Protein AF-A0A2E6J9Y3-F1 (afdb_monomer)

Foldseek 3Di:
DDPPPPPQAEADDPVNLLPDAFDQDPVRDGAWDWADGGPDPQWTWIQHNVRWTWIWHQDDDPPGGDIDTPGTDPPPDDD

Nearest PDB structures (foldseek):
  3jtz-assembly1_A  TM=8.718E-01  e=2.173E-03  Yersinia pestis
  3rmp-assembly1_C  TM=8.473E-01  e=4.196E-03  Yersinia pestis
  3ju0-assembly1_A  TM=8.590E-01  e=1.308E-02  Pectobacterium atrosepticum

pLDDT: mean 83.17, std 15.45, range [36.22, 94.62]

Mean predicted aligned error: 7.48 Å

Sequence (79 aa):
MVELMPKVIKPLTELQVRNLKPRVMPDGTLKMNKVLVGNCPNLYTYVKPSGTKSCVLRPKLFDTRPEMVLGSYATNAVK

Structure (mmCIF, N/CA/C/O backbone):
data_AF-A0A2E6J9Y3-F1
#
_entry.id   AF-A0A2E6J9Y3-F1
#
loop_
_atom_site.group_PDB
_atom_site.id
_atom_site.type_symbol
_atom_site.label_atom_id
_atom_site.label_alt_id
_atom_site.label_comp_id
_atom_site.label_asym_id
_atom_site.label_entity_id
_atom_site.label_seq_id
_atom_site.pdbx_PDB_ins_code
_atom_site.Cartn_x
_atom_site.Cartn_y
_atom_site.Cartn_z
_atom_site.occupancy
_atom_site.B_iso_or_equiv
_atom_site.auth_seq_id
_atom_site.auth_comp_id
_atom_site.auth_asym_id
_atom_site.auth_atom_id
_atom_site.pdbx_PDB_model_num
ATOM 1 N N . MET A 1 1 ? 28.759 -16.616 1.546 1.00 41.72 1 MET A N 1
ATOM 2 C CA . MET A 1 1 ? 27.892 -15.561 0.975 1.00 41.72 1 MET A CA 1
ATOM 3 C C . MET A 1 1 ? 26.459 -15.959 1.277 1.00 41.72 1 MET A C 1
ATOM 5 O O . MET A 1 1 ? 26.081 -17.056 0.900 1.00 41.72 1 MET A O 1
ATOM 9 N N . VAL A 1 2 ? 25.702 -15.162 2.035 1.00 47.72 2 VAL A N 1
ATOM 10 C CA . VAL A 1 2 ? 24.280 -15.456 2.278 1.00 47.72 2 VAL A CA 1
ATOM 11 C C . VAL A 1 2 ? 23.508 -14.910 1.083 1.00 47.72 2 VAL A C 1
ATOM 13 O O . VAL A 1 2 ? 23.399 -13.694 0.931 1.00 47.72 2 VAL A O 1
ATOM 16 N N . GLU A 1 3 ? 23.030 -15.791 0.206 1.00 48.09 3 GLU A N 1
ATOM 17 C CA . GLU A 1 3 ? 22.068 -15.409 -0.827 1.00 48.09 3 GLU A CA 1
ATOM 18 C C . GLU A 1 3 ? 20.792 -14.910 -0.142 1.00 48.09 3 GLU A C 1
ATOM 20 O O . GLU A 1 3 ? 20.051 -15.662 0.492 1.00 48.09 3 GLU A O 1
ATOM 25 N N . LEU A 1 4 ? 20.545 -13.603 -0.239 1.00 55.47 4 LEU A N 1
ATOM 26 C CA . LEU A 1 4 ? 19.272 -13.002 0.134 1.00 55.47 4 LEU A CA 1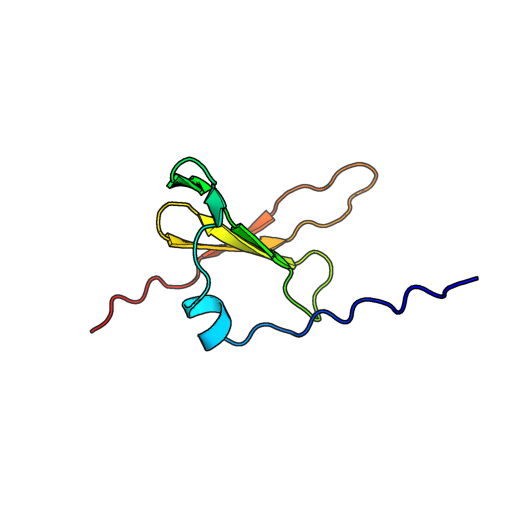
ATOM 27 C C . LEU A 1 4 ? 18.221 -13.503 -0.855 1.00 55.47 4 LEU A C 1
ATOM 29 O O . LEU A 1 4 ? 18.094 -12.964 -1.954 1.00 55.47 4 LEU A O 1
ATOM 33 N N . MET A 1 5 ? 17.476 -14.540 -0.466 1.00 49.31 5 MET A N 1
ATOM 34 C CA . MET A 1 5 ? 16.345 -15.021 -1.252 1.00 49.31 5 MET A CA 1
ATOM 35 C C . MET A 1 5 ? 15.435 -13.843 -1.634 1.00 49.31 5 MET A C 1
ATOM 37 O O . MET A 1 5 ? 15.111 -13.014 -0.770 1.00 49.31 5 MET A O 1
ATOM 41 N N . PRO A 1 6 ? 15.014 -13.742 -2.908 1.00 60.50 6 PRO A N 1
ATOM 42 C CA . PRO A 1 6 ? 14.135 -12.672 -3.338 1.00 60.50 6 PRO A CA 1
ATOM 43 C C . PRO A 1 6 ? 12.862 -12.729 -2.497 1.00 60.50 6 PRO A C 1
ATOM 45 O O . PRO A 1 6 ? 12.180 -13.751 -2.436 1.00 60.50 6 PRO A O 1
ATOM 48 N N . LYS A 1 7 ? 12.551 -11.627 -1.805 1.00 64.06 7 LYS A N 1
ATOM 49 C CA . LYS A 1 7 ? 11.318 -11.513 -1.024 1.00 64.06 7 LYS A CA 1
ATOM 50 C C . LYS A 1 7 ? 10.143 -11.609 -1.991 1.00 64.06 7 LYS A C 1
ATOM 52 O O . LYS A 1 7 ? 9.800 -10.630 -2.649 1.00 64.06 7 LYS A O 1
ATOM 57 N N . VAL A 1 8 ? 9.536 -12.790 -2.080 1.00 66.62 8 VAL A N 1
ATOM 58 C CA . VAL A 1 8 ? 8.307 -12.997 -2.844 1.00 66.62 8 VAL A CA 1
ATOM 59 C C . VAL A 1 8 ? 7.185 -12.299 -2.090 1.00 66.62 8 VAL A C 1
ATOM 61 O O . VAL A 1 8 ? 6.683 -12.781 -1.074 1.00 66.62 8 VAL A O 1
ATOM 64 N N . ILE A 1 9 ? 6.821 -11.114 -2.562 1.00 73.06 9 ILE A N 1
ATOM 65 C CA . ILE A 1 9 ? 5.691 -10.373 -2.018 1.00 73.06 9 ILE A CA 1
ATOM 66 C C . ILE A 1 9 ? 4.442 -10.989 -2.624 1.00 73.06 9 ILE A C 1
ATOM 68 O O . ILE A 1 9 ? 4.278 -11.001 -3.842 1.00 73.06 9 ILE A O 1
ATOM 72 N N . LYS A 1 10 ? 3.582 -11.537 -1.766 1.00 79.12 10 LYS A N 1
ATOM 73 C CA . LYS A 1 10 ? 2.322 -12.151 -2.186 1.00 79.12 10 LYS A CA 1
ATOM 74 C C . LYS A 1 10 ? 1.341 -11.074 -2.669 1.00 79.12 10 LYS A C 1
ATOM 76 O O . LYS A 1 10 ? 1.346 -9.966 -2.121 1.00 79.12 10 LYS A O 1
ATOM 81 N N . PRO A 1 11 ? 0.507 -11.365 -3.683 1.00 84.88 11 PRO A N 1
ATOM 82 C CA . PRO A 1 11 ? -0.575 -10.467 -4.068 1.00 84.88 11 PRO A CA 1
ATOM 83 C C . PRO A 1 11 ? -1.512 -10.243 -2.876 1.00 84.88 11 PRO A C 1
ATOM 85 O O . PRO A 1 11 ? -1.706 -11.137 -2.048 1.00 84.88 11 PRO A O 1
ATOM 88 N N . LEU A 1 12 ? -2.076 -9.040 -2.778 1.00 85.38 12 LEU A 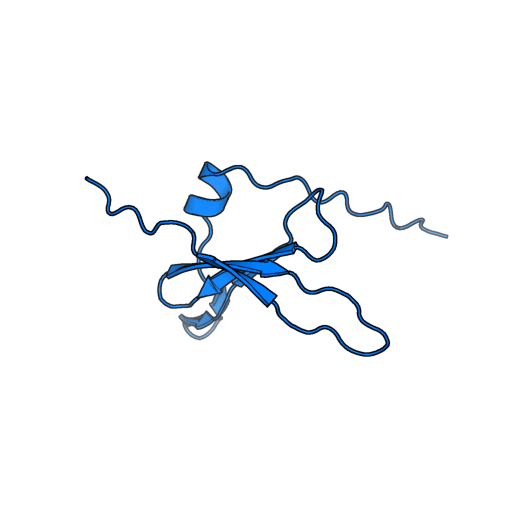N 1
ATOM 89 C CA . LEU A 1 12 ? -3.058 -8.726 -1.746 1.00 85.38 12 LEU A CA 1
ATOM 90 C C . LEU A 1 12 ? -4.447 -9.157 -2.214 1.00 85.38 12 LEU A C 1
ATOM 92 O O . LEU A 1 12 ? -4.867 -8.825 -3.319 1.00 85.38 12 LEU A O 1
ATOM 96 N N . THR A 1 13 ? -5.170 -9.853 -1.347 1.00 87.56 13 THR A N 1
ATOM 97 C CA . THR A 1 13 ? -6.606 -10.100 -1.522 1.00 87.56 13 THR A CA 1
ATOM 98 C C . THR A 1 13 ? -7.410 -8.851 -1.164 1.00 87.56 13 THR A C 1
ATOM 100 O O . THR A 1 13 ? -6.957 -8.005 -0.389 1.00 87.56 13 THR A O 1
ATOM 103 N N . GLU A 1 14 ? -8.638 -8.747 -1.665 1.00 85.81 14 GLU A N 1
ATOM 104 C CA . GLU A 1 14 ? -9.528 -7.624 -1.349 1.00 85.81 14 GLU A CA 1
ATOM 105 C C . GLU A 1 14 ? -9.788 -7.489 0.162 1.00 85.81 14 GLU A C 1
ATOM 107 O O . GLU A 1 14 ? -9.728 -6.389 0.713 1.00 85.81 14 GLU A O 1
ATOM 112 N N . LEU A 1 15 ? -9.971 -8.613 0.867 1.00 87.94 15 LEU A N 1
ATOM 113 C CA . LEU A 1 15 ? -10.138 -8.628 2.322 1.00 87.94 15 LEU A CA 1
ATOM 114 C C . LEU A 1 15 ? -8.897 -8.084 3.045 1.00 87.94 15 LEU A C 1
ATOM 116 O O . LEU A 1 15 ? -9.015 -7.300 3.989 1.00 87.94 15 LEU A O 1
ATOM 120 N N . GLN A 1 16 ? -7.698 -8.458 2.588 1.00 89.81 16 GLN A N 1
ATOM 121 C CA . GLN A 1 16 ? -6.452 -7.918 3.133 1.00 89.81 16 GLN A CA 1
ATOM 122 C C . GLN A 1 16 ? -6.354 -6.414 2.889 1.00 89.81 16 GLN A C 1
ATOM 124 O O . GLN A 1 16 ? -6.056 -5.680 3.830 1.00 89.81 16 GLN A O 1
ATOM 129 N N . VAL A 1 17 ? -6.670 -5.944 1.676 1.00 89.19 17 VAL A N 1
ATOM 130 C CA . VAL A 1 17 ? -6.710 -4.511 1.356 1.00 89.19 17 VAL A CA 1
ATOM 131 C C . VAL A 1 17 ? -7.694 -3.781 2.268 1.00 89.19 17 VAL A C 1
ATOM 133 O O . VAL A 1 17 ? -7.329 -2.757 2.849 1.00 89.19 17 VAL A O 1
ATOM 136 N N . ARG A 1 18 ? -8.905 -4.314 2.471 1.00 87.38 18 ARG A N 1
ATOM 137 C CA . ARG A 1 18 ? -9.935 -3.737 3.352 1.00 87.38 18 ARG A CA 1
ATOM 138 C C . ARG A 1 18 ? -9.464 -3.620 4.801 1.00 87.38 18 ARG A C 1
ATOM 140 O O . ARG A 1 18 ? -9.719 -2.597 5.434 1.00 87.38 18 ARG A O 1
ATOM 147 N N . ASN A 1 19 ? -8.679 -4.578 5.281 1.00 90.69 19 ASN A N 1
ATOM 148 C CA . ASN A 1 19 ? -8.166 -4.599 6.652 1.00 90.69 19 ASN A CA 1
ATOM 149 C C . ASN A 1 19 ? -6.890 -3.769 6.879 1.00 90.69 19 ASN A C 1
ATOM 151 O O . ASN A 1 19 ? -6.497 -3.578 8.030 1.00 90.69 19 ASN A O 1
ATOM 155 N N . LEU A 1 20 ? -6.247 -3.238 5.829 1.00 91.38 20 LEU A N 1
ATOM 156 C CA . LEU A 1 20 ? -5.069 -2.378 5.999 1.00 91.38 20 LEU A CA 1
ATOM 157 C C . LEU A 1 20 ? -5.393 -1.120 6.819 1.00 91.38 20 LEU A C 1
ATOM 159 O O . LEU A 1 20 ? -6.368 -0.422 6.543 1.00 91.38 20 LEU A O 1
ATOM 163 N N . LYS A 1 21 ? -4.536 -0.777 7.776 1.00 92.06 21 LYS A N 1
ATOM 164 C CA . LYS A 1 21 ? -4.693 0.416 8.618 1.00 92.06 21 LYS A CA 1
ATOM 165 C C . LYS A 1 21 ? -3.591 1.443 8.334 1.00 92.06 21 LYS A C 1
ATOM 167 O O . LYS A 1 21 ? -2.524 1.059 7.833 1.00 92.06 21 LYS A O 1
ATOM 172 N N . PRO A 1 22 ? -3.824 2.733 8.639 1.00 93.88 22 PRO A N 1
ATOM 173 C CA . PRO A 1 22 ? -2.751 3.718 8.686 1.00 93.88 22 PRO A CA 1
ATOM 174 C C . PRO A 1 22 ? -1.666 3.273 9.672 1.00 93.88 22 PRO A C 1
ATOM 176 O O . PRO A 1 22 ? -1.920 2.491 10.592 1.00 93.88 22 PRO A O 1
ATOM 179 N N . ARG A 1 23 ? -0.439 3.756 9.482 1.00 93.75 23 ARG A N 1
ATOM 180 C CA . ARG A 1 23 ? 0.677 3.404 10.359 1.00 93.75 23 ARG A CA 1
ATOM 181 C C . ARG A 1 23 ? 0.594 4.254 11.624 1.00 93.75 23 ARG A C 1
ATOM 183 O O . ARG A 1 23 ? 0.669 5.476 11.528 1.00 93.75 23 ARG A O 1
ATOM 190 N N . VAL A 1 24 ? 0.475 3.607 12.778 1.00 94.12 24 VAL A N 1
ATOM 191 C CA . VAL A 1 24 ? 0.521 4.271 14.088 1.00 94.12 24 VAL A CA 1
ATOM 192 C C . VAL A 1 24 ? 1.985 4.512 14.460 1.00 94.12 24 VAL A C 1
ATOM 194 O O . VAL A 1 24 ? 2.807 3.595 14.391 1.00 94.12 24 VAL A O 1
ATOM 197 N N . MET A 1 25 ? 2.329 5.755 14.768 1.00 93.25 25 MET A N 1
ATOM 198 C CA . MET A 1 25 ? 3.645 6.155 15.270 1.00 93.25 25 MET A CA 1
ATOM 199 C C . MET A 1 25 ? 3.714 5.995 16.803 1.00 93.25 25 MET A C 1
ATOM 201 O O . MET A 1 25 ? 2.669 5.912 17.448 1.00 93.25 25 MET A O 1
ATOM 205 N N . PRO A 1 26 ? 4.916 5.975 17.413 1.00 93.06 26 PRO A N 1
ATOM 206 C CA . PRO A 1 26 ? 5.064 5.876 18.871 1.00 93.06 26 PRO A CA 1
ATOM 207 C C . PRO A 1 26 ? 4.396 7.014 19.659 1.00 93.06 26 PRO A C 1
ATOM 209 O O . PRO A 1 26 ? 4.032 6.825 20.811 1.00 93.06 26 PRO A O 1
ATOM 212 N N . ASP A 1 27 ? 4.215 8.177 19.032 1.00 93.62 27 ASP A N 1
ATOM 213 C CA . ASP A 1 27 ? 3.541 9.360 19.584 1.00 93.62 27 ASP A CA 1
ATOM 214 C C . ASP A 1 27 ? 2.004 9.319 19.438 1.00 93.62 27 ASP A C 1
ATOM 216 O O . ASP A 1 27 ? 1.319 10.281 19.774 1.00 93.62 27 ASP A O 1
ATOM 220 N N . GLY A 1 28 ? 1.447 8.227 18.901 1.00 90.81 28 GLY A N 1
ATOM 221 C CA . GLY A 1 28 ? 0.014 8.071 18.641 1.00 90.81 28 GLY A CA 1
ATOM 222 C C . GLY A 1 28 ? -0.472 8.703 17.332 1.00 90.81 28 GLY A C 1
ATOM 223 O O . GLY A 1 28 ? -1.637 8.528 16.970 1.00 90.81 28 GLY A O 1
ATOM 224 N N . THR A 1 29 ? 0.388 9.389 16.571 1.00 93.69 29 THR A N 1
ATOM 225 C CA . THR A 1 29 ? -0.009 9.993 15.293 1.00 93.69 29 THR A CA 1
ATOM 226 C C . THR A 1 29 ? -0.196 8.942 14.196 1.00 93.69 29 THR A C 1
ATOM 228 O O . THR A 1 29 ? 0.525 7.941 14.109 1.00 93.69 29 THR A O 1
ATOM 231 N N . LEU A 1 30 ? -1.176 9.170 13.316 1.00 92.56 30 LEU A N 1
ATOM 232 C CA . LEU A 1 30 ? -1.416 8.325 12.147 1.00 92.56 30 LEU A CA 1
ATOM 233 C C . LEU A 1 30 ? -0.653 8.867 10.938 1.00 92.56 30 LEU A C 1
ATOM 235 O O . LEU A 1 30 ? -0.884 9.989 10.489 1.00 92.56 30 LEU A O 1
ATOM 239 N N . LYS A 1 31 ? 0.217 8.039 10.357 1.00 94.38 31 LYS A N 1
ATOM 240 C CA . LYS A 1 31 ? 0.907 8.326 9.094 1.00 94.38 31 LYS A CA 1
ATOM 241 C C . LYS A 1 31 ? 0.439 7.405 7.979 1.00 94.38 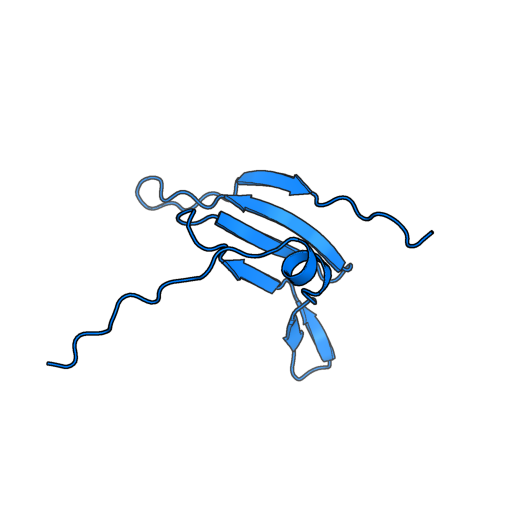31 LYS A C 1
ATOM 243 O O . LYS A 1 31 ? -0.111 6.324 8.201 1.00 94.38 31 LYS A O 1
ATOM 248 N N . MET A 1 32 ? 0.687 7.846 6.749 1.00 93.56 32 MET A N 1
ATOM 249 C CA . MET A 1 32 ? 0.367 7.063 5.565 1.00 93.56 32 MET A CA 1
ATOM 250 C C . MET A 1 32 ? 1.110 5.722 5.584 1.00 93.56 32 MET A C 1
ATOM 252 O O . MET A 1 32 ? 2.331 5.674 5.748 1.00 93.56 32 MET A O 1
ATOM 256 N N . ASN A 1 33 ? 0.369 4.637 5.385 1.00 94.19 33 ASN A N 1
ATOM 257 C CA . ASN A 1 33 ? 0.927 3.301 5.233 1.00 94.19 33 ASN A CA 1
ATOM 258 C C . ASN A 1 33 ? 1.048 2.970 3.740 1.00 94.19 33 ASN A C 1
ATOM 260 O O . ASN A 1 33 ? 0.052 3.012 3.022 1.00 94.19 33 ASN A O 1
ATOM 264 N N . LYS A 1 34 ? 2.262 2.669 3.269 1.00 93.56 34 LYS A N 1
ATOM 265 C CA . LYS A 1 34 ? 2.544 2.310 1.872 1.00 93.56 34 LYS A CA 1
ATOM 266 C C . LYS A 1 34 ? 2.807 0.807 1.800 1.00 93.56 34 LYS A C 1
ATOM 268 O O . LYS A 1 34 ? 3.896 0.360 2.153 1.00 93.56 34 LYS A O 1
ATOM 273 N N . VAL A 1 35 ? 1.826 0.034 1.347 1.00 91.88 35 VAL A N 1
ATOM 274 C CA . VAL A 1 35 ? 1.912 -1.432 1.285 1.00 91.88 35 VAL A CA 1
ATOM 275 C C . VAL A 1 35 ? 2.205 -1.858 -0.146 1.00 91.88 35 VAL A C 1
ATOM 277 O O . VAL A 1 35 ? 1.441 -1.528 -1.046 1.00 91.88 35 VAL A O 1
ATOM 280 N N . LEU A 1 36 ? 3.313 -2.562 -0.368 1.00 89.31 36 LEU A N 1
ATOM 281 C CA . LEU A 1 36 ? 3.674 -3.078 -1.690 1.00 89.31 36 LEU A CA 1
ATOM 282 C C . LEU A 1 36 ? 2.752 -4.255 -2.048 1.00 89.31 36 LEU A C 1
ATOM 284 O O . LEU A 1 36 ? 2.551 -5.157 -1.236 1.00 89.31 36 LEU A O 1
ATOM 288 N N . VAL A 1 37 ? 2.175 -4.221 -3.246 1.00 86.62 37 VAL A N 1
ATOM 289 C CA . VAL A 1 37 ? 1.293 -5.264 -3.776 1.00 86.62 37 VAL A CA 1
ATOM 290 C C . VAL A 1 37 ? 2.150 -6.280 -4.523 1.00 86.62 37 VAL A C 1
ATOM 292 O O . VAL A 1 37 ? 2.956 -5.914 -5.377 1.00 86.62 37 VAL A O 1
ATOM 295 N N . GLY A 1 38 ? 2.002 -7.560 -4.191 1.00 79.69 38 GLY A N 1
ATOM 296 C CA . GLY A 1 38 ? 2.703 -8.632 -4.891 1.00 79.69 38 GLY A CA 1
ATOM 297 C C . GLY A 1 38 ? 2.307 -8.772 -6.357 1.00 79.69 38 GLY A C 1
ATOM 298 O O . GLY A 1 38 ? 1.267 -8.274 -6.781 1.00 79.69 38 GLY A O 1
ATOM 299 N N . ASN A 1 39 ? 3.135 -9.482 -7.124 1.00 78.62 39 ASN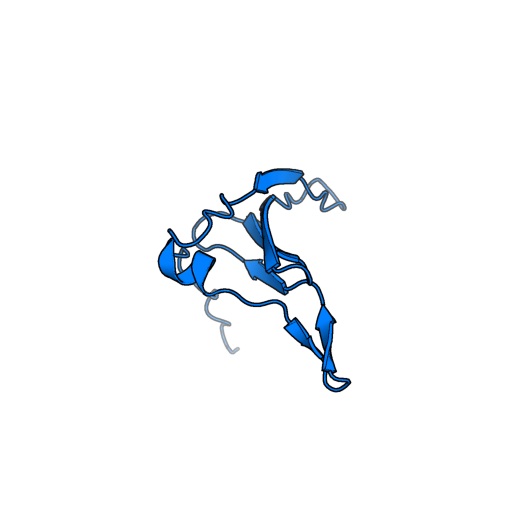 A N 1
ATOM 300 C CA . ASN A 1 39 ? 2.967 -9.778 -8.556 1.00 78.62 39 ASN A CA 1
ATOM 301 C C . ASN A 1 39 ? 2.955 -8.572 -9.518 1.00 78.62 39 ASN A C 1
ATOM 303 O O . ASN A 1 39 ? 3.046 -8.781 -10.724 1.00 78.62 39 ASN A O 1
ATOM 307 N N . CYS A 1 40 ? 2.910 -7.328 -9.029 1.00 81.56 40 CYS A N 1
ATOM 308 C CA . CYS A 1 40 ? 3.031 -6.125 -9.852 1.00 81.56 40 CYS A CA 1
ATOM 309 C C . CYS A 1 40 ? 4.182 -5.232 -9.343 1.00 81.56 40 CYS A C 1
ATOM 311 O O . CYS A 1 40 ? 4.083 -4.644 -8.260 1.00 81.56 40 CYS A O 1
ATOM 313 N N . PRO A 1 41 ? 5.301 -5.126 -10.086 1.00 83.25 41 PRO A N 1
ATOM 314 C CA . PRO A 1 41 ? 6.467 -4.371 -9.645 1.00 83.25 41 PRO A CA 1
ATOM 315 C C . PRO A 1 41 ? 6.142 -2.899 -9.386 1.00 83.25 41 PRO A C 1
ATOM 317 O O . PRO A 1 41 ? 5.626 -2.193 -10.248 1.00 83.25 41 PRO A O 1
ATOM 320 N N . ASN A 1 42 ? 6.534 -2.412 -8.210 1.00 87.69 42 ASN A N 1
ATOM 321 C CA . ASN A 1 42 ? 6.327 -1.031 -7.773 1.00 87.69 42 ASN A CA 1
ATOM 322 C C . ASN A 1 42 ? 4.854 -0.579 -7.694 1.00 87.69 42 ASN A C 1
ATOM 324 O O . ASN A 1 42 ? 4.588 0.625 -7.723 1.00 87.69 42 ASN A O 1
ATOM 328 N N . LEU A 1 43 ? 3.903 -1.507 -7.570 1.00 91.06 43 LEU A N 1
ATOM 329 C CA . LEU A 1 43 ? 2.506 -1.186 -7.295 1.00 91.06 43 LEU A CA 1
ATOM 330 C C . LEU A 1 43 ? 2.247 -1.171 -5.791 1.00 91.06 43 LEU A C 1
ATOM 332 O O . LEU A 1 43 ? 2.523 -2.143 -5.099 1.00 91.06 43 LEU A O 1
ATOM 336 N N . TYR A 1 44 ? 1.673 -0.096 -5.273 1.00 93.19 44 TYR A N 1
ATOM 337 C CA . TYR A 1 44 ? 1.419 0.076 -3.851 1.00 93.19 44 TYR A CA 1
ATOM 338 C C . TYR A 1 44 ? -0.056 0.343 -3.572 1.00 93.19 44 TYR A C 1
ATOM 340 O O . TYR A 1 44 ? -0.746 1.019 -4.326 1.00 93.19 44 TYR A O 1
ATOM 348 N N . THR A 1 45 ? -0.516 -0.120 -2.416 1.00 93.62 45 THR A N 1
ATOM 349 C CA . THR A 1 45 ? -1.730 0.379 -1.775 1.00 93.62 45 THR A CA 1
ATOM 350 C C . THR A 1 45 ? -1.335 1.387 -0.705 1.00 93.62 45 THR A C 1
ATOM 352 O O . THR A 1 45 ? -0.655 1.053 0.267 1.00 93.62 45 THR A O 1
ATOM 355 N N . TYR A 1 46 ? -1.734 2.639 -0.896 1.00 94.62 46 TYR A N 1
ATOM 356 C CA . TYR A 1 46 ? -1.529 3.717 0.063 1.00 94.62 46 TYR A CA 1
ATOM 357 C C . TYR A 1 46 ? -2.755 3.830 0.953 1.00 94.62 46 TYR A C 1
ATOM 359 O O . TYR A 1 46 ? -3.858 4.019 0.453 1.00 94.62 46 TYR A O 1
ATOM 367 N N . VAL A 1 47 ? -2.560 3.756 2.266 1.00 94.00 47 VAL A N 1
ATOM 368 C CA . VAL A 1 47 ? -3.602 4.005 3.266 1.00 94.00 47 VAL A CA 1
ATOM 369 C C . VAL A 1 47 ? -3.303 5.334 3.935 1.00 94.00 47 VAL A C 1
ATOM 371 O O . VAL A 1 47 ? -2.333 5.450 4.687 1.00 94.00 47 VAL A O 1
ATOM 374 N N . LYS A 1 48 ? -4.111 6.348 3.632 1.00 92.81 48 LYS A N 1
ATOM 375 C CA . LYS A 1 48 ? -4.004 7.681 4.236 1.00 92.81 48 LYS A CA 1
ATOM 376 C C . LYS A 1 48 ? -4.409 7.636 5.716 1.00 92.81 48 LYS A C 1
ATOM 378 O O . LYS A 1 48 ? -5.173 6.750 6.092 1.00 92.81 48 LYS A O 1
ATOM 383 N N . PRO A 1 49 ? -3.983 8.608 6.545 1.00 91.44 49 PRO A N 1
ATOM 384 C CA . PRO A 1 49 ? -4.445 8.734 7.933 1.00 91.44 49 PRO A CA 1
ATOM 385 C C . PRO A 1 49 ? -5.974 8.765 8.083 1.00 91.44 49 PRO A C 1
ATOM 387 O 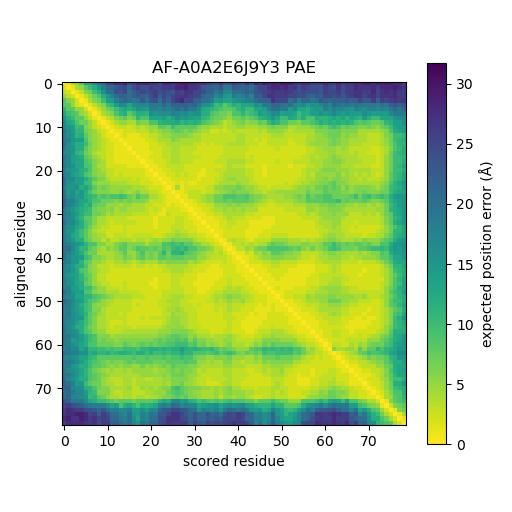O . PRO A 1 49 ? -6.497 8.239 9.056 1.00 91.44 49 PRO A O 1
ATOM 390 N N . SER A 1 50 ? -6.688 9.290 7.080 1.00 89.25 50 SER A N 1
ATOM 391 C CA . SER A 1 50 ? -8.157 9.284 6.999 1.00 89.25 50 SER A CA 1
ATOM 392 C C . SER A 1 50 ? -8.785 7.894 6.820 1.00 89.25 50 SER A C 1
ATOM 394 O O . SER A 1 50 ? -10.003 7.770 6.816 1.00 89.25 50 SER A O 1
ATOM 396 N N . GLY A 1 51 ? -7.986 6.850 6.583 1.00 86.81 51 GLY A N 1
ATOM 397 C CA . GLY A 1 51 ? -8.459 5.511 6.226 1.00 86.81 51 GLY A CA 1
ATOM 398 C C . GLY A 1 51 ? -8.736 5.317 4.732 1.00 86.81 51 GLY A C 1
ATOM 399 O O . GLY A 1 51 ? -8.911 4.180 4.294 1.00 86.81 51 GLY A O 1
ATOM 400 N N . THR A 1 52 ? -8.713 6.387 3.927 1.00 90.31 52 THR A N 1
ATOM 401 C CA . THR A 1 52 ? -8.843 6.301 2.46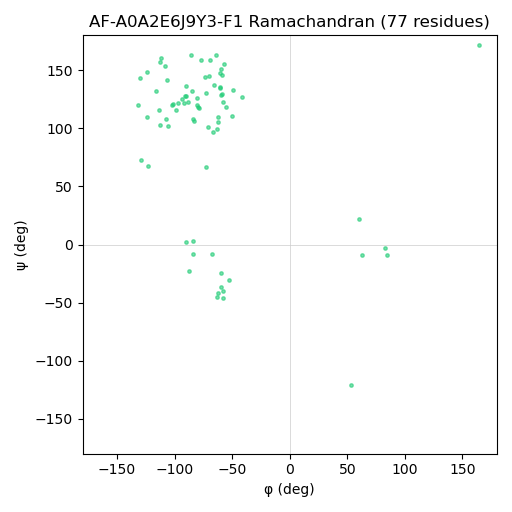5 1.00 90.31 52 THR A CA 1
ATOM 402 C C . THR A 1 52 ? -7.709 5.470 1.878 1.00 90.31 52 THR A C 1
ATOM 404 O O . THR A 1 52 ? -6.541 5.667 2.231 1.00 90.31 52 THR A O 1
ATOM 407 N N . LYS A 1 53 ? -8.046 4.574 0.948 1.00 93.56 53 LYS A N 1
ATOM 408 C CA . LYS A 1 53 ? -7.082 3.687 0.298 1.00 93.56 53 LYS A CA 1
ATOM 409 C C . LYS A 1 53 ? -7.002 3.995 -1.186 1.00 93.56 53 LYS A C 1
ATOM 411 O O . LYS A 1 53 ? -8.030 4.054 -1.857 1.00 93.56 53 LYS A O 1
ATOM 416 N N . SER A 1 54 ? -5.790 4.129 -1.700 1.00 93.44 54 SER A N 1
ATOM 417 C CA . SER A 1 54 ? -5.544 4.391 -3.117 1.00 93.44 54 SER A CA 1
ATOM 418 C C . SER A 1 54 ? -4.522 3.417 -3.682 1.00 93.44 54 SER A C 1
ATOM 420 O O . SER A 1 54 ? -3.571 3.034 -3.000 1.00 93.44 54 SER A O 1
ATOM 422 N N . CYS A 1 55 ? -4.729 3.015 -4.930 1.00 92.62 55 CYS A N 1
ATOM 423 C CA . CYS A 1 55 ? -3.792 2.213 -5.696 1.00 92.62 55 CYS A CA 1
ATOM 424 C C . CYS A 1 55 ? -2.816 3.155 -6.412 1.00 92.62 55 CYS A C 1
ATOM 426 O O . CYS A 1 55 ? -3.243 4.058 -7.133 1.00 92.62 55 CYS A O 1
ATOM 428 N N . VAL A 1 56 ? -1.516 2.989 -6.169 1.00 94.31 56 VAL A N 1
ATOM 429 C CA . VAL A 1 56 ? -0.464 3.902 -6.630 1.00 94.31 56 VAL A CA 1
ATOM 430 C C . VAL A 1 56 ? 0.665 3.112 -7.276 1.00 94.31 56 VAL A C 1
ATOM 432 O O . VAL A 1 56 ? 1.311 2.296 -6.621 1.00 94.31 56 VAL A O 1
ATOM 435 N N . LEU A 1 57 ? 0.944 3.384 -8.546 1.00 92.69 57 LEU A N 1
ATOM 436 C CA . LEU A 1 57 ? 2.103 2.846 -9.250 1.00 92.69 57 LEU A CA 1
ATOM 437 C C . LEU A 1 57 ? 3.295 3.791 -9.081 1.00 92.69 57 LEU A C 1
ATOM 439 O O . LEU A 1 57 ? 3.159 5.008 -9.201 1.00 92.69 57 LEU A O 1
ATOM 443 N N . ARG A 1 58 ? 4.474 3.229 -8.808 1.00 93.19 58 ARG A N 1
ATOM 444 C CA . ARG A 1 58 ? 5.732 3.976 -8.669 1.00 93.19 58 ARG A CA 1
ATOM 445 C C . ARG A 1 58 ? 6.790 3.468 -9.643 1.00 93.19 58 ARG A C 1
ATOM 447 O O . ARG A 1 58 ? 7.768 2.851 -9.204 1.00 93.19 58 ARG A O 1
ATOM 454 N N . PRO A 1 59 ? 6.603 3.662 -10.958 1.00 88.38 59 PRO A N 1
ATOM 455 C CA . PRO A 1 59 ? 7.549 3.143 -11.932 1.00 88.38 59 PRO A CA 1
ATOM 456 C C . PRO A 1 59 ? 8.932 3.757 -11.691 1.00 88.38 59 PRO A C 1
ATOM 458 O O . PRO A 1 59 ? 9.054 4.898 -11.245 1.00 88.38 59 PRO A O 1
ATOM 461 N N . LYS A 1 60 ? 9.989 2.993 -11.970 1.00 87.12 60 LYS A N 1
ATOM 462 C CA . LYS A 1 60 ? 11.340 3.552 -12.029 1.00 87.12 60 LYS A CA 1
ATOM 463 C C . LYS A 1 60 ? 11.526 4.135 -13.428 1.00 87.12 60 LYS A C 1
ATOM 465 O O . LYS A 1 60 ? 11.630 3.373 -14.383 1.00 87.12 60 LYS A O 1
ATOM 470 N N . LEU A 1 61 ? 11.537 5.460 -13.534 1.00 86.31 61 LEU A N 1
ATOM 471 C CA . LEU A 1 61 ? 11.794 6.182 -14.779 1.00 86.31 61 LEU A CA 1
ATOM 472 C C . LEU A 1 61 ? 13.123 6.918 -14.628 1.00 86.31 61 LEU A C 1
ATOM 474 O O . LEU A 1 61 ? 13.190 7.945 -13.951 1.00 86.31 61 LEU A O 1
ATOM 478 N N . PHE A 1 62 ? 14.179 6.366 -15.232 1.00 87.88 62 PHE A N 1
ATOM 479 C CA . PHE A 1 62 ? 15.557 6.842 -15.061 1.00 87.88 62 PHE A CA 1
ATOM 480 C C . PHE A 1 62 ? 15.933 6.912 -13.565 1.00 87.88 62 PHE A C 1
ATOM 482 O O . PHE A 1 62 ? 15.829 5.901 -12.858 1.00 87.88 62 PHE A O 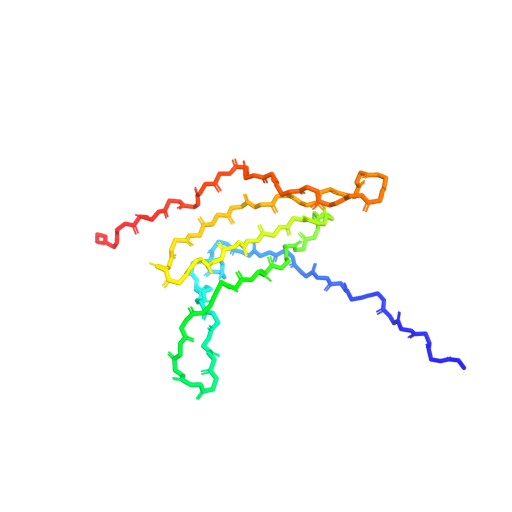1
ATOM 489 N N . ASP A 1 63 ? 16.298 8.100 -13.077 1.00 88.69 63 ASP A N 1
ATOM 490 C CA . ASP A 1 63 ? 16.636 8.376 -11.674 1.00 88.69 63 ASP A CA 1
ATOM 491 C C . ASP A 1 63 ? 15.430 8.798 -10.823 1.00 88.69 63 ASP A C 1
ATOM 493 O O . ASP A 1 63 ? 15.552 9.056 -9.624 1.00 88.69 63 ASP A O 1
ATOM 497 N N . THR A 1 64 ? 14.234 8.834 -11.414 1.00 88.00 64 THR A N 1
ATOM 498 C CA . THR A 1 64 ? 13.009 9.263 -10.738 1.00 88.00 64 THR A CA 1
ATOM 499 C C . THR A 1 64 ? 12.060 8.099 -10.462 1.00 88.00 64 THR A C 1
ATOM 501 O O . THR A 1 64 ? 12.052 7.061 -11.132 1.00 88.00 64 THR A O 1
ATOM 504 N N . ARG A 1 65 ? 11.236 8.270 -9.426 1.00 87.50 65 ARG A N 1
ATOM 505 C CA . ARG A 1 65 ? 10.141 7.356 -9.079 1.00 87.50 65 ARG A CA 1
ATOM 506 C C . ARG A 1 65 ? 8.853 8.154 -8.898 1.00 87.50 65 ARG A C 1
ATOM 508 O O . ARG A 1 65 ? 8.454 8.368 -7.745 1.00 87.50 65 ARG A O 1
ATOM 515 N N . PRO A 1 66 ? 8.247 8.644 -9.995 1.00 91.25 66 PRO A N 1
ATOM 516 C CA . PRO A 1 66 ? 6.996 9.382 -9.904 1.00 91.25 66 PRO A CA 1
ATOM 517 C C . PRO A 1 66 ? 5.909 8.510 -9.274 1.00 91.25 66 PRO A C 1
ATOM 519 O O . PRO A 1 66 ? 5.945 7.284 -9.366 1.00 91.25 66 PRO A O 1
ATOM 522 N N . GLU A 1 67 ? 4.953 9.142 -8.601 1.00 93.25 67 GLU A N 1
ATOM 523 C CA . GLU A 1 67 ? 3.795 8.458 -8.028 1.00 93.25 67 GLU A CA 1
ATOM 524 C C . GLU A 1 67 ? 2.586 8.692 -8.939 1.00 93.25 67 GLU A C 1
ATOM 526 O O . GLU A 1 67 ? 2.191 9.831 -9.172 1.00 93.25 67 GLU A O 1
ATOM 531 N N . MET A 1 68 ? 2.001 7.613 -9.460 1.00 91.62 68 MET A N 1
ATOM 532 C CA . MET A 1 68 ? 0.821 7.655 -10.323 1.00 91.62 68 MET A CA 1
ATOM 533 C C . MET A 1 68 ? -0.357 7.001 -9.610 1.00 91.62 68 MET A C 1
ATOM 535 O O . MET A 1 68 ? -0.329 5.803 -9.330 1.00 91.62 68 MET A O 1
ATOM 539 N N . VAL A 1 69 ? -1.398 7.776 -9.313 1.00 92.75 69 VAL A N 1
ATOM 540 C CA . VAL A 1 69 ? -2.624 7.249 -8.702 1.00 92.75 69 VAL A CA 1
ATOM 541 C C . VAL A 1 69 ? -3.465 6.586 -9.788 1.00 92.75 69 VAL A C 1
ATOM 543 O O . VAL A 1 69 ? -3.906 7.251 -10.719 1.00 92.75 69 VAL A O 1
ATOM 546 N N . LEU A 1 70 ? -3.689 5.280 -9.661 1.00 91.06 70 LEU A N 1
ATOM 547 C CA . LEU A 1 70 ? -4.497 4.501 -10.605 1.00 91.06 70 LEU A CA 1
ATOM 548 C C . LEU A 1 70 ? -5.986 4.511 -10.241 1.00 91.06 70 LEU A C 1
ATOM 550 O O . LEU A 1 70 ? -6.840 4.271 -11.085 1.00 91.06 70 LEU A O 1
ATOM 554 N N . GLY A 1 71 ? -6.299 4.771 -8.972 1.00 90.81 71 GLY A N 1
ATOM 555 C CA . GLY A 1 71 ? -7.666 4.827 -8.476 1.00 90.81 71 GLY A CA 1
ATOM 556 C C . GLY A 1 71 ? -7.727 4.761 -6.957 1.00 90.81 71 GLY A C 1
ATOM 557 O O . GLY A 1 71 ? -6.724 4.512 -6.281 1.00 90.81 71 GLY A O 1
ATOM 558 N N . SER A 1 72 ? -8.918 4.982 -6.411 1.00 89.12 72 SER A N 1
ATOM 559 C CA . SER A 1 72 ? -9.196 4.759 -4.992 1.00 89.12 72 SER A CA 1
ATOM 560 C C . SER A 1 72 ? -10.049 3.514 -4.830 1.00 89.12 72 SER A C 1
ATOM 562 O O . SER A 1 72 ? -10.938 3.260 -5.637 1.00 89.12 72 SER A O 1
ATOM 564 N N . TYR A 1 73 ? -9.778 2.738 -3.785 1.00 85.31 73 TYR A N 1
ATOM 565 C CA . TYR A 1 73 ? -10.681 1.656 -3.420 1.00 85.31 73 TYR A CA 1
ATOM 566 C C . TYR A 1 73 ? -11.995 2.274 -2.960 1.00 85.31 73 TYR A C 1
ATOM 568 O O . TYR A 1 73 ? -11.981 3.264 -2.221 1.00 85.31 73 TYR A O 1
ATOM 576 N N . ALA A 1 74 ? -13.114 1.695 -3.395 1.00 75.19 74 ALA A N 1
ATOM 577 C CA . ALA A 1 74 ? -14.422 2.129 -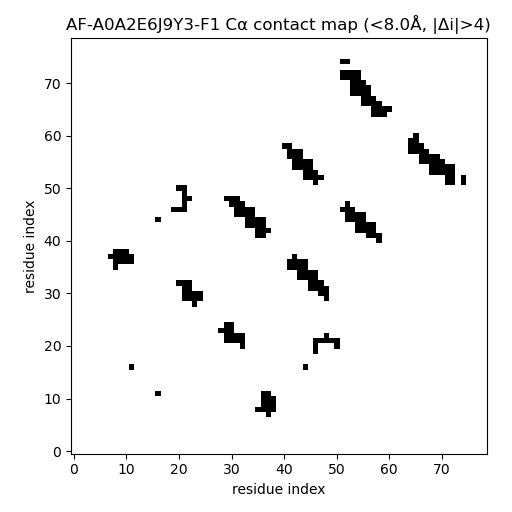2.943 1.00 75.19 74 ALA A CA 1
ATOM 578 C C . ALA A 1 74 ? -14.449 2.066 -1.412 1.00 75.19 74 ALA A C 1
ATOM 580 O O . ALA A 1 74 ? -14.296 1.002 -0.807 1.00 75.19 74 ALA A O 1
ATOM 581 N N . THR A 1 75 ? -14.641 3.216 -0.773 1.00 61.22 75 THR A N 1
ATOM 582 C CA . THR A 1 75 ? -15.058 3.281 0.623 1.00 61.22 75 THR A CA 1
ATOM 583 C C . THR A 1 75 ? -16.524 2.877 0.654 1.00 61.22 75 THR A C 1
ATOM 585 O O . THR A 1 75 ? -17.391 3.718 0.871 1.00 61.22 75 THR A O 1
ATOM 588 N N . ASN A 1 76 ? -16.829 1.617 0.338 1.00 49.69 76 ASN A N 1
ATOM 589 C CA . ASN A 1 76 ? -18.174 1.115 0.537 1.00 49.69 76 ASN A CA 1
ATOM 590 C C . ASN A 1 76 ? -18.434 1.201 2.037 1.00 49.69 76 ASN A C 1
ATOM 592 O O . ASN A 1 76 ? -17.851 0.459 2.835 1.00 49.69 76 ASN A O 1
ATOM 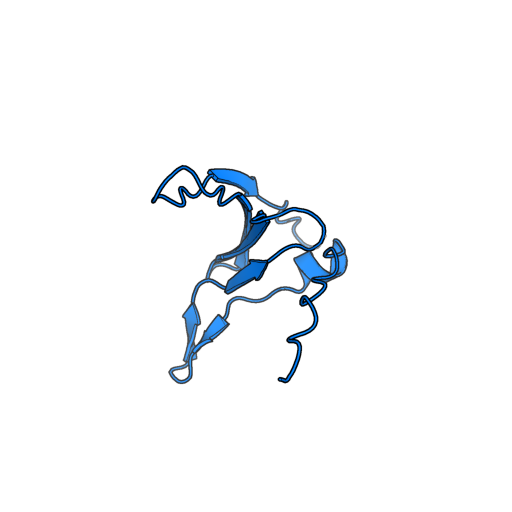596 N N . ALA A 1 77 ? -19.255 2.197 2.383 1.00 42.81 77 ALA A N 1
ATOM 597 C CA . ALA A 1 77 ? -19.969 2.286 3.631 1.00 42.81 77 ALA A CA 1
ATOM 598 C C . ALA A 1 77 ? -20.487 0.887 3.941 1.00 42.81 77 ALA A C 1
ATOM 600 O O . ALA A 1 77 ? -21.097 0.236 3.090 1.00 42.81 77 ALA A O 1
ATOM 601 N N . VAL A 1 78 ? -20.170 0.413 5.139 1.00 38.41 78 VAL A N 1
ATOM 602 C CA . VAL A 1 78 ? -20.896 -0.699 5.733 1.00 38.41 78 VAL A CA 1
ATOM 603 C C . VAL A 1 78 ? -22.377 -0.329 5.609 1.00 38.41 78 VAL A C 1
ATOM 605 O O . VAL A 1 78 ? -22.802 0.665 6.193 1.00 38.41 78 VAL A O 1
ATOM 608 N N . LYS A 1 79 ? -23.108 -1.040 4.752 1.00 36.22 79 LYS A N 1
ATOM 609 C CA . LYS A 1 79 ? -24.552 -1.176 4.889 1.00 36.22 79 LYS A CA 1
ATOM 610 C C . LYS A 1 79 ? -24.787 -2.394 5.760 1.00 36.22 79 LYS A C 1
ATOM 612 O O . LYS A 1 79 ? -24.055 -3.389 5.545 1.00 36.22 79 LYS A O 1
#

Radius of gyration: 14.7 Å; Cα contacts (8 Å, |Δi|>4): 124; chains: 1; bounding box: 52×26×35 Å

Secondary structure (DSSP, 8-state):
--------PPPPPHHHHHH--PEEPTTS-EE-EEEEPTTSTTEEEEE-TTS-EEEEE---BTTB---EEEEE-------

Solvent-accessible surface area (backbone atoms only — not comparable to full-atom values): 4908 Å² total; per-residue (Å²): 134,85,79,77,72,80,83,82,54,63,63,71,49,71,69,57,60,70,67,62,61,40,36,74,45,99,87,71,47,63,36,67,24,78,41,76,36,21,94,42,89,54,29,29,43,35,22,34,60,87,62,53,40,32,38,33,39,38,54,78,55,87,98,43,64,58,81,42,78,79,46,64,60,82,82,72,69,88,124